Protein 6AKP (pdb70)

Nearest PDB structures (foldseek):
  6akp-assembly1_C  TM=1.011E+00  e=1.433E-18  Homo sapiens
  6lbm-assembly1_C  TM=9.766E-01  e=2.299E-15  Homo sapiens
  7cby-assembly1_C  TM=9.147E-01  e=2.025E-11  Homo sapiens
  6lbi-assembly3_L  TM=9.677E-01  e=1.011E-07  Homo sapiens
  2as5-assembly2_G  TM=9.662E-01  e=2.296E-07  Homo sapiens

Structure (mmCIF, N/CA/C/O backbone):
data_6AKP
#
_entry.id   6AKP
#
_cell.length_a   41.837
_cell.length_b   80.214
_cell.length_c   101.154
_cell.angle_alpha   90.00
_cell.angle_beta   90.00
_cell.angle_gamma   90.00
#
_symmetry.space_group_name_H-M   'P 21 21 21'
#
loop_
_entity.id
_entity.type
_entity.pdbx_description
1 polymer "DNA (5'-D(AP*CP*AP*CP*AP*AP*AP*TP*AP*TP*TP*TP*GP*TP*GP*T)-3')"
2 polymer 'Forkhead box protein C2'
3 non-polymer 'MAGNESIUM ION'
4 water water
#
loop_
_atom_site.group_PDB
_atom_site.id
_atom_site.type_symbol
_atom_site.label_atom_id
_atom_site.label_alt_id
_atom_site.label_comp_id
_atom_site.label_asym_id
_atom_site.label_entity_id
_atom_site.label_seq_id
_atom_site.pdbx_PDB_ins_code
_atom_site.Cartn_x
_atom_site.Cartn_y
_atom_site.Cartn_z
_atom_site.occupancy
_atom_site.B_iso_or_equiv
_atom_site.auth_seq_id
_atom_site.auth_comp_id
_atom_site.auth_asym_id
_atom_site.auth_atom_id
_atom_site.pdbx_PDB_model_num
ATOM 651 N N . GLY C 2 1 ? -54.390 90.894 6.522 1.00 91.96 70 GLY C N 1
ATOM 652 C CA . GLY C 2 1 ? -55.020 90.738 5.224 1.00 89.94 70 GLY C CA 1
ATOM 653 C C . GLY C 2 1 ? -54.096 90.129 4.186 1.00 84.77 70 GLY C C 1
ATOM 654 O O . GLY C 2 1 ? -53.413 89.143 4.461 1.00 85.81 70 GLY C O 1
ATOM 655 N N . PRO C 2 2 ? -54.074 90.707 2.989 1.00 81.65 71 PRO C N 1
ATOM 656 C CA . PRO C 2 2 ? -53.175 90.198 1.950 1.00 80.35 71 PRO C CA 1
ATOM 657 C C . PRO C 2 2 ? -51.727 90.563 2.238 1.00 77.16 71 PRO C C 1
ATOM 658 O O . PRO C 2 2 ? -51.426 91.590 2.853 1.00 76.27 71 PRO C O 1
ATOM 662 N N . LYS C 2 3 ? -50.828 89.695 1.790 1.00 76.99 72 LYS C N 1
ATOM 663 C CA . LYS C 2 3 ? -49.405 89.948 1.949 1.00 72.07 72 LYS C CA 1
ATOM 664 C C . LYS C 2 3 ? -48.988 91.124 1.066 1.00 63.65 72 LYS C C 1
ATOM 665 O O . LYS C 2 3 ? -49.462 91.247 -0.066 1.00 60.26 72 LYS C O 1
ATOM 671 N N . PRO C 2 4 ? -48.133 92.016 1.563 1.00 65.12 73 PRO C N 1
ATOM 672 C CA . PRO C 2 4 ? -47.640 93.125 0.729 1.00 62.94 73 PRO C CA 1
ATOM 673 C C . PRO C 2 4 ? -46.843 92.602 -0.450 1.00 59.99 73 PRO C C 1
ATOM 674 O O . PRO C 2 4 ? -46.324 91.475 -0.407 1.00 59.41 73 PRO C O 1
ATOM 678 N N . PRO C 2 5 ? -46.712 93.381 -1.523 1.00 59.14 74 PRO C N 1
ATOM 679 C CA . PRO C 2 5 ? -46.063 92.886 -2.743 1.00 60.02 74 PRO C CA 1
ATOM 680 C C . PRO C 2 5 ? -44.543 92.852 -2.695 1.00 61.17 74 PRO C C 1
ATOM 681 O O . PRO C 2 5 ? -43.920 92.600 -3.730 1.00 68.61 74 PRO C O 1
ATOM 685 N N . TYR C 2 6 ? -43.923 93.087 -1.545 1.00 60.46 75 TYR C N 1
ATOM 686 C CA . TYR C 2 6 ? -42.476 93.216 -1.471 1.00 58.65 75 TYR C CA 1
ATOM 687 C C . TYR C 2 6 ? -41.828 91.889 -1.108 1.00 56.25 75 TYR C C 1
ATOM 688 O O . TYR C 2 6 ? -42.350 91.126 -0.290 1.00 52.47 75 TYR C O 1
ATOM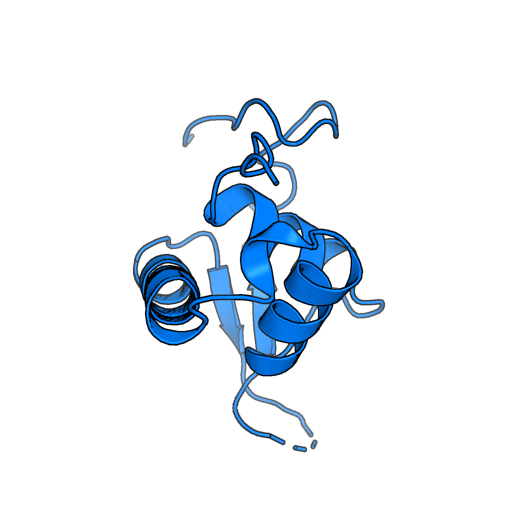 697 N N . SER C 2 7 ? -40.684 91.620 -1.728 1.00 58.95 76 SER C N 1
ATOM 698 C CA . SER C 2 7 ? -39.918 90.427 -1.418 1.00 57.36 76 SER C CA 1
ATOM 699 C C . SER C 2 7 ? -39.219 90.580 -0.071 1.00 52.69 76 SER C C 1
ATOM 700 O O . SER C 2 7 ? -39.097 91.680 0.475 1.00 53.43 76 SER C O 1
ATOM 703 N N . TYR C 2 8 ? -38.755 89.449 0.466 1.00 53.48 77 TYR C N 1
ATOM 704 C CA . TYR C 2 8 ? -37.991 89.482 1.709 1.00 54.62 77 TYR C CA 1
ATOM 705 C C . TYR C 2 8 ? -36.711 90.288 1.552 1.00 57.34 77 TYR C C 1
ATOM 706 O O . TYR C 2 8 ? -36.252 90.920 2.512 1.00 60.48 77 TYR C O 1
ATOM 715 N N . ILE C 2 9 ? -36.128 90.282 0.354 1.00 58.10 78 ILE C N 1
ATOM 716 C CA . ILE C 2 9 ? -34.933 91.075 0.094 1.00 57.78 78 ILE C CA 1
ATOM 717 C C . ILE C 2 9 ? -35.267 92.561 0.119 1.00 58.24 78 ILE C C 1
ATOM 718 O O . ILE C 2 9 ? -34.496 93.377 0.641 1.00 57.28 78 ILE C O 1
ATOM 723 N N . ALA C 2 10 ? -36.424 92.933 -0.433 1.00 53.75 79 ALA C N 1
ATOM 724 C CA . ALA C 2 10 ? -36.859 94.325 -0.380 1.00 54.41 79 ALA C CA 1
ATOM 725 C C . ALA C 2 10 ? -37.184 94.751 1.048 1.00 55.52 79 ALA C C 1
ATOM 726 O O . ALA C 2 10 ? -36.856 95.871 1.456 1.00 57.58 79 ALA C O 1
ATOM 728 N N . LEU C 2 11 ? -37.828 93.874 1.822 1.00 54.15 80 LEU C N 1
ATOM 729 C CA . LEU C 2 11 ? -38.157 94.205 3.206 1.00 56.06 80 LEU C CA 1
ATOM 730 C C . LEU C 2 11 ? -36.895 94.487 4.017 1.00 55.02 80 LEU C C 1
ATOM 731 O O . LEU C 2 11 ? -36.797 95.514 4.698 1.00 48.90 80 LEU C O 1
ATOM 736 N N . ILE C 2 12 ? -35.909 93.591 3.938 1.00 55.35 81 ILE C N 1
ATOM 737 C CA . ILE C 2 12 ? -34.647 93.806 4.643 1.00 55.60 81 ILE C CA 1
ATOM 738 C C . ILE C 2 12 ? -33.992 95.105 4.187 1.00 54.43 81 ILE C C 1
ATOM 739 O O . ILE C 2 12 ? -33.484 95.882 5.007 1.00 50.83 81 ILE C O 1
ATOM 744 N N . THR C 2 13 ? -34.001 95.367 2.874 1.00 46.88 82 THR C N 1
ATOM 745 C CA . THR C 2 13 ? -33.366 96.577 2.356 1.00 46.59 82 THR C CA 1
ATOM 746 C C . THR C 2 13 ? -34.076 97.834 2.847 1.00 50.05 82 THR C C 1
ATOM 747 O O . THR C 2 13 ? -33.425 98.844 3.138 1.00 54.39 82 THR C O 1
ATOM 751 N N . MET C 2 14 ? -35.410 97.795 2.937 1.00 47.28 83 MET C N 1
ATOM 752 C CA . MET C 2 14 ? -36.150 98.903 3.538 1.00 54.82 83 MET C CA 1
ATOM 753 C C . MET C 2 14 ? -35.696 99.157 4.967 1.00 51.23 83 MET C C 1
ATOM 754 O O . MET C 2 14 ? -35.457 100.304 5.364 1.00 47.93 83 MET C O 1
ATOM 759 N N . ALA C 2 15 ? -35.607 98.092 5.766 1.00 52.31 84 ALA C N 1
ATOM 760 C CA . ALA C 2 15 ? -35.273 98.247 7.178 1.00 55.86 84 ALA C CA 1
ATOM 761 C C . ALA C 2 15 ? -33.876 98.828 7.357 1.00 54.57 84 ALA C C 1
ATOM 762 O O . ALA C 2 15 ? -33.671 99.726 8.182 1.00 57.71 84 ALA C O 1
ATOM 764 N N . ILE C 2 16 ? -32.904 98.338 6.582 1.00 54.79 85 ILE C N 1
ATOM 765 C CA . ILE C 2 16 ? -31.533 98.834 6.698 1.00 54.85 85 ILE C CA 1
ATOM 766 C C . ILE C 2 16 ? -31.464 100.306 6.308 1.00 58.11 85 ILE C C 1
ATOM 767 O O . ILE C 2 16 ? -30.864 101.128 7.012 1.00 61.18 85 ILE C O 1
ATOM 772 N N . GLN C 2 17 ? -32.080 100.660 5.175 1.00 54.24 86 GLN C N 1
ATOM 773 C CA . GLN C 2 17 ? -32.078 102.050 4.731 1.00 53.55 86 GLN C CA 1
ATOM 774 C C . GLN C 2 17 ? -32.820 102.954 5.708 1.00 51.81 86 GLN C C 1
ATOM 775 O O . GLN C 2 17 ? -32.481 104.136 5.840 1.00 50.62 86 GLN C O 1
ATOM 781 N N . ASN C 2 18 ? -33.830 102.419 6.400 1.00 53.52 87 ASN C N 1
ATOM 782 C CA . ASN C 2 18 ? -34.609 103.233 7.327 1.00 56.80 87 ASN C CA 1
ATOM 783 C C . ASN C 2 18 ? -33.835 103.538 8.607 1.00 58.32 87 ASN C C 1
ATOM 784 O O . ASN C 2 18 ? -34.043 104.594 9.215 1.00 56.20 87 ASN C O 1
ATOM 789 N N . ALA C 2 19 ? -32.947 102.639 9.026 1.00 56.51 88 ALA C N 1
ATOM 790 C CA . ALA C 2 19 ? -32.144 102.885 10.216 1.00 67.74 88 ALA C CA 1
ATOM 791 C C . ALA C 2 19 ? -31.303 104.147 10.028 1.00 70.36 88 ALA C C 1
ATOM 792 O O . ALA C 2 19 ? -30.786 104.392 8.931 1.00 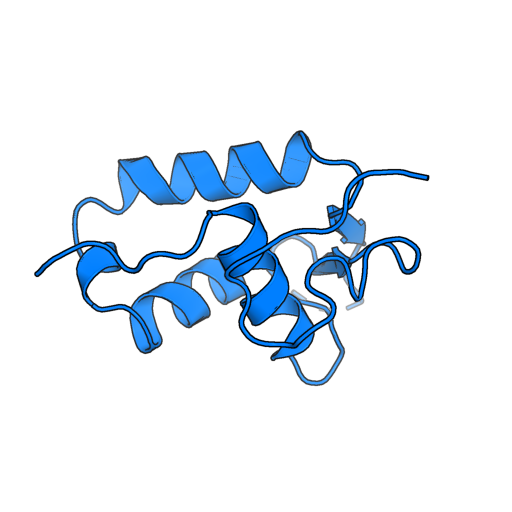70.71 88 ALA C O 1
ATOM 794 N N . PRO C 2 20 ? -31.149 104.969 11.070 1.00 74.34 89 PRO C N 1
ATOM 795 C CA . PRO C 2 20 ? -30.403 106.226 10.890 1.00 77.39 89 PRO C CA 1
ATOM 796 C C . PRO C 2 20 ? -28.938 106.011 10.560 1.00 76.36 89 PRO C C 1
ATOM 797 O O . PRO C 2 20 ? -28.369 106.774 9.769 1.00 77.48 89 PRO C O 1
ATOM 801 N N . GLU C 2 21 ? -28.309 104.994 11.142 1.00 76.50 90 GLU C N 1
ATOM 802 C CA . GLU C 2 21 ? -26.912 104.691 10.871 1.00 76.82 90 GLU C CA 1
ATOM 803 C C . GLU C 2 21 ? -26.737 103.680 9.746 1.00 64.76 90 GLU C C 1
ATOM 804 O O . GLU C 2 21 ? -25.623 103.188 9.544 1.00 60.59 90 GLU C O 1
ATOM 810 N N . LYS C 2 22 ? -27.808 103.356 9.019 1.00 64.55 91 LYS C N 1
ATOM 811 C CA . LYS C 2 22 ? -27.765 102.399 7.912 1.00 63.91 91 LYS C CA 1
ATOM 812 C C . LYS C 2 22 ? -27.246 101.035 8.361 1.00 65.10 91 LYS C C 1
ATOM 813 O O . LYS C 2 22 ? -26.687 100.275 7.565 1.00 65.10 91 LYS C O 1
ATOM 819 N N . LYS C 2 23 ? -27.418 100.728 9.645 1.00 68.30 92 LYS C N 1
ATOM 820 C CA . LYS C 2 23 ? -27.089 99.429 10.213 1.00 63.48 92 LYS C CA 1
ATOM 821 C C . LYS C 2 23 ? -28.159 99.080 11.235 1.00 61.53 92 LYS C C 1
ATOM 822 O O . LYS C 2 23 ? -28.664 99.960 11.938 1.00 64.48 92 LYS C O 1
ATOM 828 N N . ILE C 2 24 ? -28.510 97.797 11.311 1.00 54.17 93 ILE C N 1
ATOM 829 C CA . ILE C 2 24 ? -29.666 97.372 12.088 1.00 57.78 93 ILE C CA 1
ATOM 830 C C . ILE C 2 24 ? -29.480 95.919 12.501 1.00 61.55 93 ILE C C 1
ATOM 831 O O . ILE C 2 24 ? -28.893 95.116 11.770 1.00 66.23 93 ILE C O 1
ATOM 836 N N . THR C 2 25 ? -29.968 95.591 13.694 1.00 61.15 94 THR C N 1
ATOM 837 C CA . THR C 2 25 ? -29.942 94.226 14.193 1.00 61.43 94 THR C CA 1
ATOM 838 C C . THR C 2 25 ? -31.078 93.412 13.579 1.00 62.18 94 THR C C 1
ATOM 839 O O . THR C 2 25 ? -31.986 93.942 12.933 1.00 58.01 94 THR C O 1
ATOM 843 N N . LEU C 2 26 ? -31.024 92.097 13.805 1.00 60.93 95 LEU C N 1
ATOM 844 C CA . LEU C 2 26 ? -32.041 91.215 13.242 1.00 61.41 95 LEU C CA 1
ATOM 845 C C . LEU C 2 26 ? -33.412 91.499 13.840 1.00 62.71 95 LEU C C 1
ATOM 846 O O . LEU C 2 26 ? -34.414 91.536 13.117 1.00 61.10 95 LEU C O 1
ATOM 851 N N . ASN C 2 27 ? -33.482 91.703 15.158 1.00 63.94 96 ASN C N 1
ATOM 852 C CA . ASN C 2 27 ? -34.763 92.037 15.770 1.00 63.04 96 ASN C CA 1
ATOM 853 C C . ASN C 2 27 ? -35.282 93.374 15.257 1.00 64.18 96 ASN C C 1
ATOM 854 O O . ASN C 2 27 ? -36.487 93.535 15.034 1.00 65.46 96 ASN C O 1
ATOM 859 N N . GLY C 2 28 ? -34.385 94.344 15.057 1.00 60.42 97 GLY C N 1
ATOM 860 C CA . GLY C 2 28 ? -34.789 95.595 14.440 1.00 60.63 97 GLY C CA 1
ATOM 861 C C . GLY C 2 28 ? -35.430 95.403 13.079 1.00 56.49 97 GLY C C 1
ATOM 862 O O . GLY C 2 28 ? -36.331 96.157 12.702 1.00 59.03 97 GLY C O 1
ATOM 863 N N . ILE C 2 29 ? -34.987 94.390 12.329 1.00 57.30 98 ILE C N 1
ATOM 864 C CA . ILE C 2 29 ? -35.617 94.089 11.046 1.00 59.39 98 ILE C CA 1
ATOM 865 C C . ILE C 2 29 ? -37.015 93.518 11.258 1.00 58.06 98 ILE C C 1
ATOM 866 O O . ILE C 2 29 ? -37.956 93.863 10.532 1.00 58.38 98 ILE C O 1
ATOM 871 N N . TYR C 2 30 ? -37.172 92.633 12.249 1.00 59.04 99 TYR C N 1
ATOM 872 C CA . TYR C 2 30 ? -38.495 92.121 12.598 1.00 59.59 99 TYR C CA 1
ATOM 873 C C . TYR C 2 30 ? -39.443 93.259 12.949 1.00 58.93 99 TYR C C 1
ATOM 874 O O . TYR C 2 30 ? -40.565 93.334 12.433 1.00 60.86 99 TY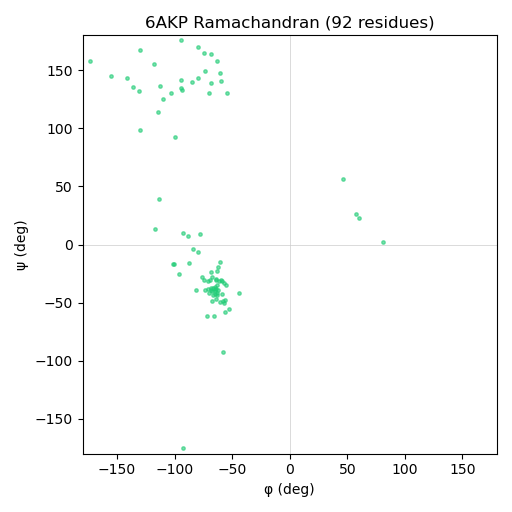R C O 1
ATOM 883 N N . GLN C 2 31 ? -39.005 94.152 13.839 1.00 54.59 100 GLN C N 1
ATOM 884 C CA . GLN C 2 31 ? -39.870 95.229 14.307 1.00 58.83 100 GLN C CA 1
ATOM 885 C C . GLN C 2 31 ? -40.256 96.166 13.170 1.00 56.06 100 GLN C C 1
ATOM 886 O O . GLN C 2 31 ? -41.412 96.593 13.076 1.00 57.62 100 GLN C O 1
ATOM 892 N N . PHE C 2 32 ? -39.299 96.502 12.300 1.00 54.51 101 PHE C N 1
ATOM 893 C CA . PHE C 2 32 ? -39.608 97.356 11.156 1.00 55.37 101 PHE C CA 1
ATOM 894 C C . PHE C 2 32 ? -40.731 96.756 10.320 1.00 53.92 101 PHE C C 1
ATOM 895 O O . PHE C 2 32 ? -41.701 97.441 9.976 1.00 54.75 101 PHE C O 1
ATOM 903 N N . ILE C 2 33 ? -40.624 95.464 10.007 1.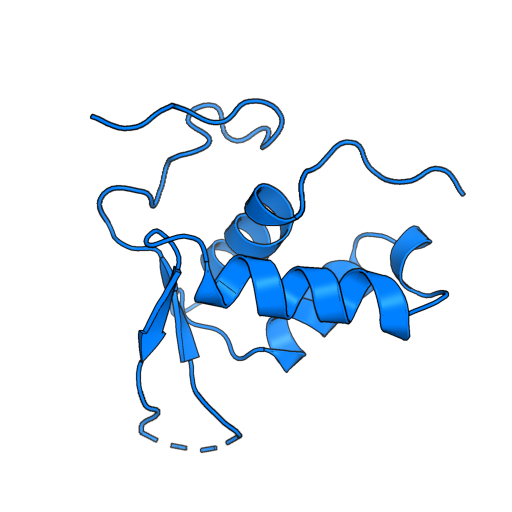00 52.15 102 ILE C N 1
ATOM 904 C CA . ILE C 2 33 ? -41.597 94.823 9.131 1.00 52.62 102 ILE C CA 1
ATOM 905 C C . ILE C 2 33 ? -42.965 94.757 9.799 1.00 53.06 102 ILE C C 1
ATOM 906 O O . ILE C 2 33 ? -43.992 95.044 9.171 1.00 58.40 102 ILE C O 1
ATOM 911 N N . MET C 2 34 ? -43.003 94.397 11.082 1.00 48.80 103 MET C N 1
ATOM 912 C CA . MET C 2 34 ? -44.283 94.248 11.765 1.00 57.09 103 MET C CA 1
ATOM 913 C C . MET C 2 34 ? -44.961 95.592 12.009 1.00 61.27 103 MET C C 1
ATOM 914 O O . MET C 2 34 ? -46.195 95.666 12.009 1.00 62.48 103 MET C O 1
ATOM 919 N N . ASP C 2 35 ? -44.185 96.662 12.207 1.00 55.29 104 ASP C N 1
ATOM 920 C CA . ASP C 2 35 ? -44.787 97.975 12.433 1.00 59.34 104 ASP C CA 1
ATOM 921 C C . ASP C 2 35 ? -45.520 98.481 11.191 1.00 63.11 104 ASP C C 1
ATOM 922 O O . ASP C 2 35 ? -46.580 99.110 11.302 1.00 63.06 104 ASP C O 1
ATOM 927 N N . ARG C 2 36 ? -44.979 98.218 10.000 1.00 58.94 105 ARG C N 1
ATOM 928 C CA . ARG C 2 36 ? -45.538 98.779 8.775 1.00 64.61 105 ARG C CA 1
ATOM 929 C C . ARG C 2 36 ? -46.395 97.803 7.983 1.00 63.45 105 ARG C C 1
ATOM 930 O O . ARG C 2 36 ? -47.167 98.243 7.126 1.00 71.92 105 ARG C O 1
ATOM 938 N N . PHE C 2 37 ? -46.294 96.503 8.245 1.00 56.48 106 PHE C N 1
ATOM 939 C CA . PHE C 2 37 ? -47.000 95.498 7.452 1.00 61.94 106 PHE C CA 1
ATOM 940 C C . PHE C 2 37 ? -47.753 94.553 8.376 1.00 65.33 106 PHE C C 1
ATOM 941 O O . PHE C 2 37 ? -47.159 93.603 8.920 1.00 68.46 106 PHE C O 1
ATOM 949 N N . PRO C 2 38 ? -49.055 94.770 8.570 1.00 64.59 107 PRO C N 1
ATOM 950 C CA . PRO C 2 38 ? -49.807 93.964 9.546 1.00 69.05 107 PRO C CA 1
ATOM 951 C C . PRO C 2 38 ? -49.869 92.487 9.208 1.00 69.16 107 PRO C C 1
ATOM 952 O O . PRO C 2 38 ? -50.090 91.673 10.113 1.00 73.57 107 PRO C O 1
ATOM 956 N N . PHE C 2 39 ? -49.688 92.114 7.938 1.00 64.73 108 PHE C N 1
ATOM 957 C CA . PHE C 2 39 ? -49.731 90.703 7.566 1.00 65.76 108 PHE C CA 1
ATOM 958 C C . PHE C 2 39 ? -48.675 89.889 8.305 1.00 66.80 108 PHE C C 1
ATOM 959 O O . PHE C 2 39 ? -48.889 88.703 8.583 1.00 68.51 108 PHE C O 1
ATOM 967 N N . TYR C 2 40 ? -47.541 90.500 8.637 1.00 63.50 109 TYR C N 1
ATOM 968 C CA . TYR C 2 40 ? -46.437 89.796 9.274 1.00 63.43 109 TYR C CA 1
ATOM 969 C C . TYR C 2 40 ? -46.534 89.783 10.797 1.00 66.55 109 TYR C C 1
ATOM 970 O O . TYR C 2 40 ? -45.594 89.338 11.464 1.00 64.32 109 TYR C O 1
ATOM 979 N N . ARG C 2 41 ? -47.643 90.254 11.363 1.00 67.72 110 ARG C N 1
ATOM 980 C CA . ARG C 2 41 ? -47.856 90.108 12.797 1.00 73.53 110 ARG C CA 1
ATOM 981 C C . ARG C 2 41 ? -48.339 88.716 13.177 1.00 77.41 110 ARG C C 1
ATOM 982 O O . ARG C 2 41 ? -48.429 88.413 14.371 1.00 77.42 110 ARG C O 1
ATOM 990 N N . GLU C 2 42 ? -48.633 87.864 12.199 1.00 76.03 111 GLU C N 1
ATOM 991 C CA . GLU C 2 42 ? -49.070 86.498 12.439 1.00 83.84 111 GLU C CA 1
ATOM 992 C C . GLU C 2 42 ? -48.061 85.521 11.849 1.00 80.60 111 GLU C C 1
ATOM 993 O O . GLU C 2 42 ? -47.323 85.848 10.915 1.00 77.86 111 GLU C O 1
ATOM 999 N N . ASN C 2 43 ? -48.049 84.311 12.407 1.00 80.61 112 ASN C N 1
ATOM 1000 C CA . ASN C 2 43 ? -47.153 83.233 11.986 1.00 82.61 112 ASN C CA 1
ATOM 1001 C C . ASN C 2 43 ? -45.722 83.742 11.821 1.00 80.45 112 ASN C C 1
ATOM 1002 O O . ASN C 2 43 ? -45.110 83.637 10.756 1.00 78.35 112 ASN C O 1
ATOM 1007 N N . LYS C 2 44 ? -45.200 84.317 12.907 1.00 73.82 113 LYS C N 1
ATOM 1008 C CA . LYS C 2 44 ? -43.849 84.868 12.871 1.00 75.17 113 LYS C CA 1
ATOM 1009 C C . LYS C 2 44 ? -42.806 83.784 12.631 1.00 76.63 113 LYS C C 1
ATOM 1010 O O . LYS C 2 44 ? -41.734 84.070 12.088 1.00 77.24 113 LYS C O 1
ATOM 1016 N N . GLN C 2 45 ? -43.053 82.580 13.055 1.00 79.76 114 GLN C N 1
ATOM 1017 C CA . GLN C 2 45 ? -42.049 81.584 12.876 1.00 81.06 114 GLN C CA 1
ATOM 1018 C C . GLN C 2 45 ? -41.587 81.508 11.457 1.00 75.83 114 GLN C C 1
ATOM 1019 O O . GLN C 2 45 ? -40.424 81.626 11.184 1.00 72.82 114 GLN C O 1
ATOM 1025 N N . GLY C 2 46 ? -42.524 81.300 10.557 1.00 77.17 115 GLY C N 1
ATOM 1026 C CA . GLY C 2 46 ? -42.238 81.138 9.156 1.00 68.04 115 GLY C CA 1
ATOM 1027 C C . GLY C 2 46 ? -41.483 82.206 8.423 1.00 63.69 115 GLY C C 1
ATOM 1028 O O . GLY C 2 46 ? -40.448 81.948 7.864 1.00 61.07 115 GLY C O 1
ATOM 1029 N N . TRP C 2 47 ? -41.998 83.415 8.419 1.00 66.21 116 TRP C N 1
ATOM 1030 C CA . TRP C 2 47 ? -41.324 84.450 7.644 1.00 60.38 116 TRP C CA 1
ATOM 1031 C C . TRP C 2 47 ? -40.059 84.965 8.322 1.00 63.34 116 TRP C C 1
ATOM 1032 O O . TRP C 2 47 ? -39.140 85.416 7.629 1.00 61.86 116 TRP C O 1
ATOM 1043 N N . GLN C 2 48 ? -39.980 84.918 9.657 1.00 59.29 117 GLN C N 1
ATOM 1044 C CA . GLN C 2 48 ? -38.747 85.350 10.310 1.00 60.03 117 GLN C CA 1
ATOM 1045 C C . GLN C 2 48 ? -37.601 84.387 10.027 1.00 62.58 117 GLN C C 1
ATOM 1046 O O . GLN C 2 48 ? -36.439 84.807 9.970 1.00 62.54 117 GLN C O 1
ATOM 1052 N N . ASN C 2 49 ? -37.928 83.157 9.711 1.00 58.43 118 ASN C N 1
ATOM 1053 C CA . ASN C 2 49 ? -36.924 82.205 9.336 1.00 64.29 118 ASN C CA 1
ATOM 1054 C C . ASN C 2 49 ? -36.466 82.553 7.961 1.00 65.73 118 ASN C C 1
ATOM 1055 O O . ASN C 2 49 ? -35.313 82.469 7.658 1.00 67.65 118 ASN C O 1
ATOM 1060 N N . SER C 2 50 ? -37.394 82.950 7.119 1.00 67.13 119 SER C N 1
ATOM 1061 C CA . SER C 2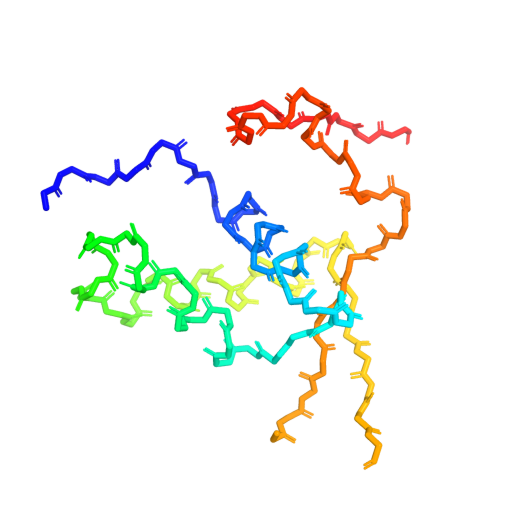 50 ? -37.044 83.352 5.761 1.00 64.68 119 SER C CA 1
ATOM 1062 C C . SER C 2 50 ? -36.232 84.639 5.750 1.00 61.66 119 SER C C 1
ATOM 1063 O O . SER C 2 50 ? -35.433 84.857 4.832 1.00 61.28 119 SER C O 1
ATOM 1066 N N . ILE C 2 51 ? -36.423 85.501 6.751 1.00 62.09 120 ILE C N 1
ATOM 1067 C CA . ILE C 2 51 ? -35.602 86.703 6.860 1.00 60.02 120 ILE C CA 1
ATOM 1068 C C . ILE C 2 51 ? -34.161 86.329 7.181 1.00 61.95 120 ILE C C 1
ATOM 1069 O O . ILE C 2 51 ? -33.220 86.810 6.539 1.00 61.78 120 ILE C O 1
ATOM 1074 N N . ARG C 2 52 ? -33.969 85.457 8.174 1.00 62.57 121 ARG C N 1
ATOM 1075 C CA . ARG C 2 52 ? -32.622 85.024 8.533 1.00 63.50 121 ARG C CA 1
ATOM 1076 C C . ARG C 2 52 ? -31.953 84.298 7.374 1.00 66.14 121 ARG C C 1
ATOM 1077 O O . ARG C 2 52 ? -30.753 84.469 7.132 1.00 67.55 121 ARG C O 1
ATOM 1085 N N . HIS C 2 53 ? -32.718 83.482 6.647 1.00 66.52 122 HIS C N 1
ATOM 1086 C CA . HIS C 2 53 ? -32.159 82.761 5.510 1.00 71.09 122 HIS C CA 1
ATOM 1087 C C . HIS C 2 53 ? -31.722 83.721 4.410 1.00 65.69 122 HIS C C 1
ATOM 1088 O O . HIS C 2 53 ? -30.666 83.533 3.795 1.00 64.27 122 HIS C O 1
ATOM 1095 N N . ASN C 2 54 ? -32.513 84.767 4.159 1.00 62.74 123 ASN C N 1
ATOM 1096 C CA . ASN C 2 54 ? -32.145 85.747 3.142 1.00 61.97 123 ASN C CA 1
ATOM 1097 C C . ASN C 2 54 ? -30.936 86.573 3.560 1.00 62.43 123 ASN C C 1
ATOM 1098 O O . ASN C 2 54 ? -30.167 87.019 2.700 1.00 61.50 123 ASN C O 1
ATOM 1103 N N . LEU C 2 55 ? -30.749 86.794 4.864 1.00 59.55 124 LEU C N 1
ATOM 1104 C CA . LEU C 2 55 ? -29.593 87.561 5.314 1.00 62.84 124 LEU C CA 1
ATOM 1105 C C . LEU C 2 55 ? -28.296 86.799 5.071 1.00 68.64 124 LEU C C 1
ATOM 1106 O O . LEU C 2 55 ? -27.279 87.397 4.698 1.00 71.45 124 LEU C O 1
ATOM 1111 N N . SER C 2 56 ? -28.314 85.478 5.261 1.00 67.14 125 SER C N 1
ATOM 1112 C CA . SER C 2 56 ? -27.100 84.684 5.098 1.00 71.20 125 SER C CA 1
ATOM 1113 C C . SER C 2 56 ? -26.827 84.348 3.636 1.00 71.22 125 SER C C 1
ATOM 1114 O O . SER C 2 56 ? -25.670 84.354 3.203 1.00 74.48 125 SER C O 1
ATOM 1117 N N . LEU C 2 57 ? -27.874 84.047 2.865 1.00 72.14 126 LEU C N 1
ATOM 1118 C CA . LEU C 2 57 ? -27.688 83.627 1.478 1.00 71.81 126 LEU C CA 1
ATOM 1119 C C . LEU C 2 57 ? -27.109 84.757 0.635 1.00 68.34 126 LEU C C 1
ATOM 1120 O O . LEU C 2 57 ? -26.005 84.644 0.089 1.00 72.00 126 LEU C O 1
ATOM 1125 N N . ASN C 2 58 ? -27.843 85.860 0.526 1.00 74.00 127 ASN C N 1
ATOM 1126 C CA . ASN C 2 58 ? -27.469 86.945 -0.371 1.00 71.72 127 ASN C CA 1
ATOM 1127 C C . ASN C 2 58 ? -26.223 87.676 0.120 1.00 71.24 127 ASN C C 1
ATOM 1128 O O . ASN C 2 58 ? -26.142 88.077 1.287 1.00 69.95 127 ASN C O 1
ATOM 1133 N N . GLU C 2 59 ? -25.254 87.847 -0.788 1.00 71.32 128 GLU C N 1
ATOM 1134 C CA . GLU C 2 59 ? -24.067 88.646 -0.491 1.00 74.75 128 GLU C CA 1
ATOM 1135 C C . GLU C 2 59 ? -24.445 90.070 -0.113 1.00 67.29 128 GLU C C 1
ATOM 1136 O O . GLU C 2 59 ? -23.766 90.695 0.709 1.00 71.71 128 GLU C O 1
ATOM 1142 N N . CYS C 2 60 ? -25.536 90.587 -0.684 1.00 68.51 129 CYS C N 1
ATOM 1143 C CA . CYS C 2 60 ? -25.878 92.000 -0.553 1.00 68.85 129 CYS C CA 1
ATOM 1144 C C . CYS C 2 60 ? -26.093 92.433 0.894 1.00 65.21 129 CYS C C 1
ATOM 1145 O O . CYS C 2 60 ? -26.105 93.638 1.167 1.00 66.62 129 CYS C O 1
ATOM 1148 N N . PHE C 2 61 ? -26.251 91.491 1.825 1.00 57.52 130 PHE C N 1
ATOM 1149 C CA . PHE C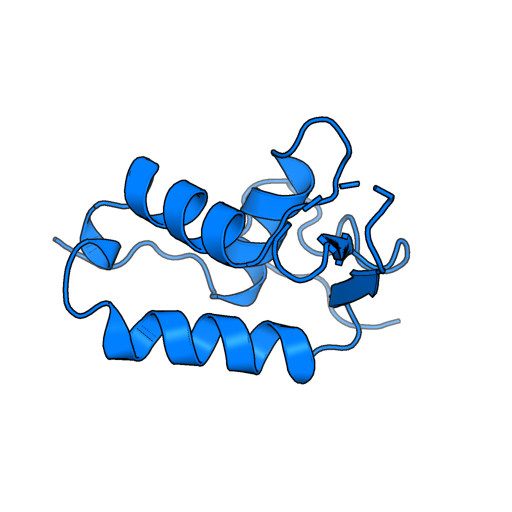 2 61 ? -26.395 91.794 3.248 1.00 63.74 130 PHE C CA 1
ATOM 1150 C C . PHE C 2 61 ? -25.179 91.236 3.980 1.00 65.36 130 PHE C C 1
ATOM 1151 O O . PHE C 2 61 ? -24.990 90.015 4.038 1.00 67.22 130 PHE C O 1
ATOM 1159 N N . VAL C 2 62 ? -24.361 92.125 4.542 1.00 59.18 131 VAL C N 1
ATOM 1160 C CA . VAL C 2 62 ? -23.128 91.736 5.215 1.00 64.76 131 VAL C CA 1
ATOM 1161 C C . VAL C 2 62 ? -23.255 92.021 6.707 1.00 65.35 131 VAL C C 1
ATOM 1162 O O . VAL C 2 62 ? -23.766 93.070 7.121 1.00 62.15 131 VAL C O 1
ATOM 1166 N N . LYS C 2 63 ? -22.817 91.083 7.512 1.00 69.59 132 LYS C N 1
ATOM 1167 C CA . LYS C 2 63 ? -22.866 91.186 8.952 1.00 67.33 132 LYS C CA 1
ATOM 1168 C C . LYS C 2 63 ? -21.674 91.934 9.477 1.00 65.24 132 LYS C C 1
ATOM 1169 O O . LYS C 2 63 ? -20.583 91.740 9.048 1.00 64.05 132 LYS C O 1
ATOM 1175 N N . VAL C 2 64 ? -21.899 92.765 10.457 1.00 73.25 133 VAL C N 1
ATOM 1176 C CA . VAL C 2 64 ? -20.859 93.642 10.994 1.00 69.82 133 VAL C CA 1
ATOM 1177 C C . VAL C 2 64 ? -20.945 93.609 12.516 1.00 69.53 133 VAL C C 1
ATOM 1178 O O . VAL C 2 64 ? -22.052 93.662 13.073 1.00 64.64 133 VAL C O 1
ATOM 1182 N N . PRO C 2 65 ? -19.824 93.496 13.227 1.00 81.50 134 PRO C N 1
ATOM 1183 C CA . PRO C 2 65 ? -19.882 93.480 14.693 1.00 91.53 134 PRO C CA 1
ATOM 1184 C C . PRO C 2 65 ? -20.311 94.829 15.251 1.00 96.79 134 PRO C C 1
ATOM 1185 O O . PRO C 2 65 ? -20.296 95.855 14.568 1.00 87.53 134 PRO C O 1
ATOM 1189 N N . ARG C 2 66 ? -20.704 94.811 16.522 1.00 96.24 135 ARG C N 1
ATOM 1190 C CA . ARG C 2 66 ? -21.174 96.007 17.200 1.00 102.11 135 ARG C CA 1
ATOM 1191 C C . ARG C 2 66 ? -20.017 96.703 17.917 1.00 110.32 135 ARG C C 1
ATOM 1192 O O . ARG C 2 66 ? -18.854 96.305 17.816 1.00 109.89 135 ARG C O 1
ATOM 1200 N N . ASP C 2 67 ? -20.345 97.761 18.652 1.00 120.87 136 ASP C N 1
ATOM 1201 C CA . ASP C 2 67 ? -19.343 98.546 19.366 1.00 123.03 136 ASP C CA 1
ATOM 1202 C C . ASP C 2 67 ? -19.296 98.170 20.846 1.00 126.02 136 ASP C C 1
ATOM 1203 O O . ASP C 2 67 ? -20.161 98.566 21.628 1.00 129.81 136 ASP C O 1
ATOM 1208 N N . LYS C 2 73 ? -27.737 93.842 20.548 1.00 126.94 142 LYS C N 1
ATOM 1209 C CA . LYS C 2 73 ? -27.534 92.471 21.008 1.00 126.69 142 LYS C CA 1
ATOM 1210 C C . LYS C 2 73 ? -26.502 91.729 20.163 1.00 123.85 142 LYS C C 1
ATOM 1211 O O . LYS C 2 73 ? -25.300 91.789 20.435 1.00 128.28 142 LYS C O 1
ATOM 1217 N N . GLY C 2 74 ? -26.983 91.025 19.139 1.00 122.81 143 GLY C N 1
ATOM 1218 C CA . GLY C 2 74 ? -26.129 90.192 18.316 1.00 114.50 143 GLY C CA 1
ATOM 1219 C C . GLY C 2 74 ? -25.116 90.706 17.315 1.00 106.40 143 GLY C C 1
ATOM 1220 O O . GLY C 2 74 ? -23.913 90.462 17.451 1.00 106.67 143 GLY C O 1
ATOM 1221 N N . SER C 2 75 ? -25.571 91.427 16.314 1.00 98.54 144 SER C N 1
ATOM 1222 C CA . SER C 2 75 ? -24.729 91.968 15.264 1.00 90.70 144 SER C CA 1
ATOM 1223 C C . SER C 2 75 ? -25.549 92.867 14.387 1.00 86.07 144 SER C C 1
ATOM 1224 O O . SER C 2 75 ? -26.742 92.736 14.291 1.00 85.00 144 SER C O 1
ATOM 1227 N N . TYR C 2 76 ? -24.882 93.758 13.700 1.00 74.11 145 TYR C N 1
ATOM 1228 C CA . TYR C 2 76 ? -25.514 94.715 12.807 1.00 72.38 145 TYR C CA 1
ATOM 1229 C C . TYR C 2 76 ? -25.507 94.175 11.386 1.00 71.75 145 TYR C C 1
ATOM 1230 O O . TYR C 2 76 ? -24.494 93.653 10.912 1.00 71.08 145 TYR C O 1
ATOM 1239 N N . TRP C 2 77 ? -26.646 94.296 10.713 1.00 67.50 146 TRP C N 1
ATOM 1240 C CA . TRP C 2 77 ? -26.766 93.920 9.313 1.00 66.17 146 TRP C CA 1
ATOM 1241 C C . TRP C 2 77 ? -26.760 95.184 8.464 1.00 60.84 146 TRP C C 1
ATOM 1242 O O . TRP C 2 77 ? -27.473 96.145 8.768 1.00 61.18 146 TRP C O 1
ATOM 1253 N N . THR C 2 78 ? -25.925 95.196 7.430 1.00 58.83 147 THR C N 1
ATOM 1254 C CA . THR C 2 78 ? -25.767 96.346 6.554 1.00 55.62 147 THR C CA 1
ATOM 1255 C C . THR C 2 78 ? -25.879 95.895 5.104 1.00 55.49 147 THR C C 1
ATOM 1256 O O . THR C 2 78 ? -25.841 94.701 4.794 1.00 56.75 147 THR C O 1
ATOM 1260 N N . LEU C 2 79 ? -26.021 96.870 4.213 1.00 53.13 148 LEU C N 1
ATOM 1261 C CA . LEU C 2 79 ? -26.056 96.609 2.781 1.00 53.12 148 LEU C CA 1
ATOM 1262 C C . LEU C 2 79 ? -24.658 96.759 2.202 1.00 55.50 148 LEU C C 1
ATOM 1263 O O . LEU C 2 79 ? -23.958 97.731 2.504 1.00 56.73 148 LEU C O 1
ATOM 1268 N N . ASP C 2 80 ? -24.249 95.792 1.389 1.00 58.09 149 ASP C N 1
ATOM 1269 C CA . ASP C 2 80 ? -23.087 95.999 0.540 1.00 60.09 149 ASP C CA 1
ATOM 1270 C C . ASP C 2 80 ? -23.313 97.257 -0.284 1.00 59.08 149 ASP C C 1
ATOM 1271 O O . ASP C 2 80 ? -24.388 97.415 -0.884 1.00 57.92 149 ASP C O 1
ATOM 1276 N N . PRO C 2 81 ? -22.359 98.189 -0.323 1.00 61.65 150 PRO C N 1
ATOM 1277 C CA . PRO C 2 81 ? -22.553 99.411 -1.118 1.00 61.49 150 PRO C CA 1
ATOM 1278 C C . PRO C 2 81 ? -22.888 99.146 -2.576 1.00 65.81 150 PRO C C 1
ATOM 1279 O O . PRO C 2 81 ? -23.675 99.899 -3.164 1.00 66.39 150 PRO C O 1
ATOM 1283 N N . ASP C 2 82 ? -22.329 98.090 -3.175 1.00 67.23 151 ASP C N 1
ATOM 1284 C CA . ASP C 2 82 ? -22.648 97.762 -4.561 1.00 70.16 151 ASP C CA 1
ATOM 1285 C C . ASP C 2 82 ? -24.124 97.432 -4.752 1.00 65.67 151 ASP C C 1
ATOM 1286 O O . ASP C 2 82 ? -24.619 97.490 -5.883 1.00 64.76 151 ASP C O 1
ATOM 1291 N N . SER C 2 83 ? -24.837 97.092 -3.679 1.00 62.03 152 SER C N 1
ATOM 1292 C CA . SER C 2 83 ? -26.244 96.722 -3.765 1.00 61.45 152 SER C CA 1
ATOM 1293 C C . SER C 2 83 ? -27.152 97.674 -2.999 1.00 56.07 152 SER C C 1
ATOM 1294 O O . SER C 2 83 ? -28.325 97.348 -2.782 1.00 59.34 152 SER C O 1
ATOM 1297 N N . TYR C 2 84 ? -26.648 98.840 -2.582 1.00 53.52 153 TYR C N 1
ATOM 1298 C CA . TYR C 2 84 ? -27.454 99.722 -1.742 1.00 55.52 153 TYR C CA 1
ATOM 1299 C C . TYR C 2 84 ? -28.702 100.202 -2.468 1.00 55.93 153 TYR C C 1
ATOM 1300 O O . TYR C 2 84 ? -29.754 100.378 -1.843 1.00 51.55 153 TYR C O 1
ATOM 1309 N N . ASN C 2 85 ? -28.609 100.413 -3.777 1.00 54.11 154 ASN C N 1
ATOM 1310 C CA . ASN C 2 85 ? -29.723 100.871 -4.598 1.00 57.39 154 ASN C CA 1
ATOM 1311 C C . ASN C 2 85 ? -30.161 99.796 -5.590 1.00 59.21 154 ASN C C 1
ATOM 1312 O O . ASN C 2 85 ? -30.486 100.090 -6.742 1.00 60.84 154 ASN C O 1
ATOM 1317 N N . ME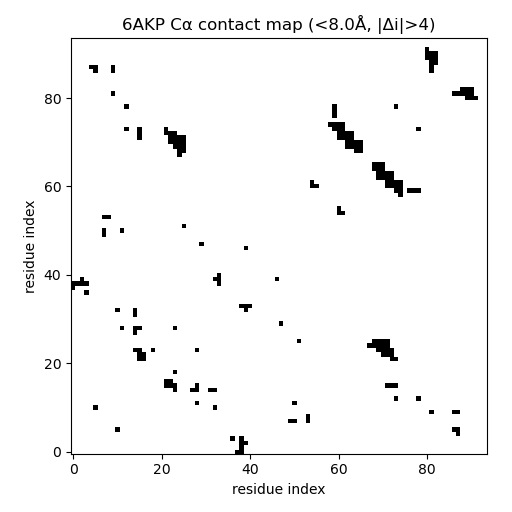T C 2 86 ? -30.162 98.534 -5.146 1.00 62.44 155 MET C N 1
ATOM 1318 C CA . MET C 2 86 ? -30.753 97.421 -5.884 1.00 64.63 155 MET C CA 1
ATOM 1319 C C . MET C 2 86 ? -32.113 97.788 -6.461 1.00 63.37 155 MET C C 1
ATOM 1320 O O . MET C 2 86 ? -32.445 97.412 -7.588 1.00 66.01 155 MET C O 1
ATOM 1325 N N . PHE C 2 87 ? -32.914 98.497 -5.672 1.00 66.68 156 PHE C N 1
ATOM 1326 C CA . PHE C 2 87 ? -34.240 98.958 -6.076 1.00 66.24 156 PHE C CA 1
ATOM 1327 C C . PHE C 2 87 ? -34.092 100.421 -6.480 1.00 67.46 156 PHE C C 1
ATOM 1328 O O . PHE C 2 87 ? -34.184 101.330 -5.655 1.00 71.22 156 PHE C O 1
ATOM 1336 N N . GLU C 2 88 ? -33.861 100.641 -7.775 1.00 63.32 157 GLU C N 1
ATOM 1337 C CA . GLU C 2 88 ? -33.375 101.936 -8.242 1.00 67.41 157 GLU C CA 1
ATOM 1338 C C . GLU C 2 88 ? -34.447 103.020 -8.158 1.00 68.35 157 GLU C C 1
ATOM 1339 O O . GLU C 2 88 ? -34.138 104.172 -7.829 1.00 66.15 157 GLU C O 1
ATOM 1345 N N . ASN C 2 89 ? -35.704 102.687 -8.454 1.00 66.56 158 ASN C N 1
ATOM 1346 C CA . ASN C 2 89 ? -36.736 103.719 -8.496 1.00 69.89 158 ASN C CA 1
ATOM 1347 C C . ASN C 2 89 ? -37.335 104.035 -7.130 1.00 71.09 158 ASN C C 1
ATOM 1348 O O . ASN C 2 89 ? -38.169 104.942 -7.036 1.00 76.50 158 ASN C O 1
ATOM 1353 N N . GLY C 2 90 ? -36.941 103.321 -6.077 1.00 69.41 159 GLY C N 1
ATOM 1354 C CA . GLY C 2 90 ? -37.442 103.595 -4.747 1.00 66.31 159 GLY C CA 1
ATOM 1355 C C . GLY C 2 90 ? -38.802 103.014 -4.430 1.00 65.38 159 GLY C C 1
ATOM 1356 O O . GLY C 2 90 ? -39.310 103.242 -3.325 1.00 65.33 159 GLY C O 1
ATOM 1357 N N . SER C 2 91 ? -39.413 102.277 -5.355 1.00 65.39 160 SER C N 1
ATOM 1358 C CA . SER C 2 91 ? -40.693 101.636 -5.088 1.00 63.63 160 SER C CA 1
ATOM 1359 C C . SER C 2 91 ? -40.544 100.263 -4.451 1.00 61.41 160 SER C C 1
ATOM 1360 O O . SER C 2 91 ? -41.524 99.737 -3.912 1.00 62.47 160 SER C O 1
ATOM 1363 N N . PHE C 2 92 ? -39.347 99.676 -4.512 1.00 57.94 161 PHE C N 1
ATOM 1364 C CA . PHE C 2 92 ? -39.048 98.354 -3.966 1.00 55.42 161 PHE C CA 1
ATOM 1365 C C . PHE C 2 92 ? -39.905 97.259 -4.592 1.00 53.47 161 PHE C C 1
ATOM 1366 O O . PHE C 2 92 ? -40.093 96.191 -4.000 1.00 53.88 161 PHE C O 1
ATOM 1374 N N . LEU C 2 93 ? -40.416 97.504 -5.794 1.00 55.97 162 LEU C N 1
ATOM 1375 C CA . LEU C 2 93 ? -41.151 96.495 -6.541 1.00 63.82 162 LEU C CA 1
ATOM 1376 C C . LEU C 2 93 ? -40.285 95.752 -7.545 1.00 62.85 162 LEU C C 1
ATOM 1377 O O . LEU C 2 93 ? -40.604 94.611 -7.895 1.00 66.26 162 LEU C O 1
ATOM 1382 N N . ARG C 2 94 ? -39.198 96.368 -8.009 1.00 82.82 163 ARG C N 1
ATOM 1383 C CA . ARG C 2 94 ? -38.320 95.774 -9.008 1.00 84.51 163 ARG C CA 1
ATOM 1384 C C . ARG C 2 94 ? -36.879 95.893 -8.536 1.00 83.04 163 ARG C C 1
ATOM 1385 O O . ARG C 2 94 ? -36.442 96.971 -8.123 1.00 81.45 163 ARG C O 1
ATOM 1393 N N . ARG C 2 95 ? -36.146 94.788 -8.608 1.00 83.93 164 ARG C N 1
ATOM 1394 C CA . ARG C 2 95 ? -34.771 94.717 -8.139 1.00 83.18 164 ARG C CA 1
ATOM 1395 C C . ARG C 2 95 ? -33.822 94.596 -9.325 1.00 85.25 164 ARG C C 1
ATOM 1396 O O . ARG C 2 95 ? -33.977 93.698 -10.157 1.00 87.44 164 ARG C O 1
ATOM 1404 N N . ARG C 2 96 ? -32.849 95.503 -9.396 1.00 84.91 165 ARG C N 1
ATOM 1405 C CA . ARG C 2 96 ? -31.766 95.414 -10.370 1.00 87.09 165 ARG C CA 1
ATOM 1406 C C . ARG C 2 96 ? -30.966 94.125 -10.174 1.00 96.97 165 ARG C C 1
ATOM 1407 O O . ARG C 2 96 ? -30.822 93.622 -9.058 1.00 86.91 165 ARG C O 1
ATOM 1415 N N . ARG C 2 97 ? -30.448 93.581 -11.274 1.00 91.77 166 ARG C N 1
ATOM 1416 C CA . ARG C 2 97 ? -29.689 92.335 -11.233 1.00 98.43 166 ARG C CA 1
ATOM 1417 C C . ARG C 2 97 ? -28.188 92.618 -11.128 1.00 104.77 166 ARG C C 1
ATOM 1418 O O . ARG C 2 97 ? -27.741 93.761 -11.159 1.00 106.83 166 ARG C O 1
ATOM 1426 N N . ARG C 2 98 ? -27.400 91.559 -10.997 1.00 99.99 167 ARG C N 1
ATOM 1427 C CA . ARG C 2 98 ? -26.018 91.757 -10.599 1.00 106.01 167 ARG C CA 1
ATOM 1428 C C . ARG C 2 98 ? -25.159 92.184 -11.783 1.00 106.02 167 ARG C C 1
ATOM 1429 O O . ARG C 2 98 ? -25.361 91.747 -12.921 1.00 109.58 167 ARG C O 1
ATOM 1437 N N . PHE C 2 99 ? -24.207 93.074 -11.495 1.00 114.87 168 PHE C N 1
ATOM 1438 C CA . PHE C 2 99 ? -23.190 93.464 -12.455 1.00 112.17 168 PHE C CA 1
ATOM 1439 C C . PHE C 2 99 ? -22.365 92.237 -12.828 1.00 109.62 168 PHE C C 1
ATOM 1440 O O . PHE C 2 99 ? -21.928 91.476 -11.947 1.00 105.60 168 PHE C O 1
#

Secondary structure (DSSP, 8-state):
-PPPS--HHHHHHHHHHHSTTS-B-HHHHHHHHHHH-GGGGS-HHHHHHHHHHHHHH-TTEEEE------EEEE-GGGTTSSTTSSSSS-----

Sequence (94 aa):
GPKPPYSYIALITMAIQNAPEKKITLNGIYQFIMDRFPFYRENKQGWQNSIRHNLSLNECFVKVPRDKGSYWTLDPDSYNMFENGSFLRRRRRF

GO terms:
  GO:1990837 sequence-specific double-stranded DNA binding (F, IDA)
  GO:0007507 heart development (P, IMP)
  GO:0042802 identical protein binding (F, IPI)
  GO:0005515 protein binding (F, IPI)
  GO:0000977 RNA polymerase II transcription regulatory region sequence-specific DNA binding (F, IDA)
  GO:0000978 RNA polymerase II cis-regulatory region sequence-specific DNA binding (F, IDA)
  GO:0001228 DNA-binding transcription activator activity, RNA polymerase II-specific (F, IDA)
  GO:0045944 positive regulation of transcription by RNA polymerase II (P, IDA)
  GO:0005654 nucleoplasm (C, IDA)
  GO:0016604 nuclear body (C, IDA)
  GO:0120163 negative regulation of cold-induced thermogenesis (P, IMP)
  GO:0005634 nucleus (C, IDA)
  GO:0001216 DNA-binding transcription activator activity (F, IDA)
  GO:0031490 chro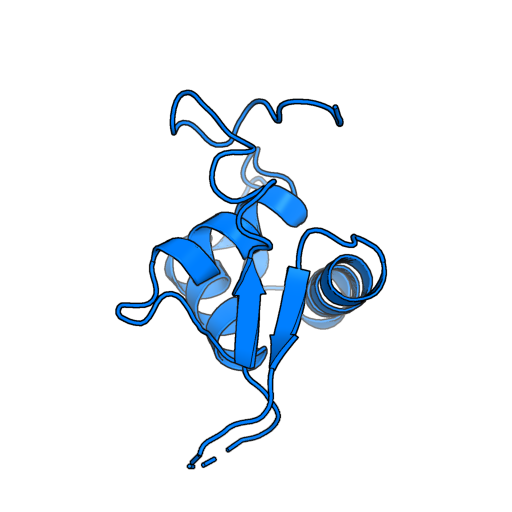matin DNA binding (F, IDA)
  GO:0045893 positive regulation of DNA-templated transcription (P, IDA)
  GO:0009725 response to hormone (P, IDA)
  GO:0043565 sequence-specific DNA binding (F, IDA)
  GO:0008286 insulin receptor signaling pathway (P, IDA)
  GO:0005634 nucleus (C, EXP)
  GO:0005634 nucleus (C, IC)

CATH classification: 1.10.10.10

InterPro domains:
  IPR001766 Fork head domain [PF00250] (72-157)
  IPR001766 Fork head domain [PR00053] (72-85)
  IPR001766 Fork head domain [PR00053] (93-110)
  IPR001766 Fork head domain [PR00053] (116-133)
  IPR001766 Fork head domain [PS50039] (72-166)
  IPR001766 Fork head domain [SM00339] (70-160)
  IPR018122 Fork head domain conserved site1 [PS00657] (72-85)
  IPR030456 Fork head domain conserved site 2 [PS00658] (116-122)
  IPR036388 Winged helix-like DNA-binding domain superfamily [G3DSA:1.10.10.10] (61-167)
  IPR036390 Winged helix DNA-binding domain superfamily [SSF46785] (71-166)
  IPR047391 Forkhead box protein C1/C2-like, forkhead domain [cd20044] (67-159)
  IPR050211 Forkhead box domain-containing protein [PTHR11829] (24-351)

Solvent-accessible surface area: 6061 Å² total; per-residue (Å²): 90,128,125,21,105,58,61,60,22,0,0,0,0,21,0,0,45,83,7,126,121,93,68,22,26,46,64,22,0,22,88,16,0,23,88,118,28,80,78,1,120,124,129,94,152,44,15,27,71,35,0,104,107,21,3,91,117,20,117,5,7,51,129,56,107,106,170,175,64,24,40,32,24,13,21,119,96,3,70,81,0,15,124,99,50,43,33,116,175,106,65,214,119,164

Radius of gyration: 12.79 Å; Cα contacts (8 Å, |Δi|>4): 107; chains: 1; bounding box: 36×25×34 Å

Foldseek 3Di:
DDFDLADLVLLQLVQLVPDPVSKDDLVSSVVSCVVVTVVCVPPVVPVSVVNVVVLPPDPQWDWADDCVGTIIHGDPQQSCLVVVPPNNHGNDDD

Organism: Homo sapiens (NCBI:txid9606)

B-factor: mean 82.9, std 22.21, range [41.17, 155.76]